Protein AF-A0A535W576-F1 (afdb_monomer_lite)

Foldseek 3Di:
DVVLLCQQCQCLPVALVSCVVVVHPTRHRVVSNVRNPVSVCLVVVVVCCVVVVPCVVCVVVLVVLLVVLVVLLVVLVVCVVVVHDPVSVVSNVVSVCSNVVSVVVNVVVVD

Secondary structure (DSSP, 8-state):
-HHHHHHHHHHHHHTHHHHHHTT-S---HHHHHHHHHHHHHHHHHHHHHHHH--GGGGHHHHHHHHHHHHHHHHHHHHHHHTT--THHHHHHHHHHHHHHHHHHHHHHT--

Radius of gyration: 15.4 Å; chains: 1; bounding box: 32×33×36 Å

pLDDT: mean 87.5, std 8.1, range [42.75, 97.5]

Sequence (111 aa):
MVAAAIFALGPLILGGQFGVLVGASGDDPFVYRQAGAATLGAAVGGILVLRSQRWSAARLPTLMAITFNGLSVIAAIVEIIRGGPPIAFLILGAAGLTTVGMGLALARKGR

Structure (mmCIF, N/CA/C/O backbone):
data_AF-A0A535W576-F1
#
_entry.id   AF-A0A535W576-F1
#
loop_
_atom_site.group_PDB
_atom_site.id
_atom_site.type_symbol
_atom_site.label_atom_id
_atom_site.label_alt_id
_atom_site.label_comp_id
_atom_site.label_asym_id
_atom_site.label_entity_id
_atom_site.label_seq_id
_atom_site.pdbx_PDB_ins_code
_atom_site.Cartn_x
_atom_site.Cartn_y
_atom_site.Cartn_z
_atom_site.occupancy
_atom_site.B_iso_or_equiv
_atom_site.auth_seq_id
_atom_site.auth_comp_id
_atom_site.auth_asym_id
_atom_site.auth_atom_id
_atom_site.pdbx_PDB_model_num
ATOM 1 N N . MET A 1 1 ? -11.647 -2.542 -2.801 1.00 63.72 1 MET A N 1
ATOM 2 C CA . MET A 1 1 ? -11.579 -3.910 -2.236 1.00 63.72 1 MET A CA 1
ATOM 3 C C . MET A 1 1 ? -11.125 -4.937 -3.260 1.00 63.72 1 MET A C 1
ATOM 5 O O . MET A 1 1 ? -10.148 -5.609 -2.982 1.00 63.72 1 MET A O 1
ATOM 9 N N . VAL A 1 2 ? -11.731 -5.005 -4.451 1.00 74.44 2 VAL A N 1
ATOM 10 C CA . VAL A 1 2 ? -11.297 -5.937 -5.516 1.00 74.44 2 VAL A CA 1
ATOM 11 C C . VAL A 1 2 ? -9.815 -5.769 -5.876 1.00 74.44 2 VAL A C 1
ATOM 13 O O . VAL A 1 2 ? -9.073 -6.741 -5.845 1.00 74.44 2 VAL A O 1
ATOM 16 N N . ALA A 1 3 ? -9.351 -4.534 -6.099 1.00 73.88 3 ALA A N 1
ATOM 17 C CA . ALA A 1 3 ? -7.932 -4.273 -6.360 1.00 73.88 3 ALA A CA 1
ATOM 18 C C . ALA A 1 3 ? -7.024 -4.764 -5.216 1.00 73.88 3 ALA A C 1
ATOM 20 O O . ALA A 1 3 ? -6.048 -5.458 -5.465 1.00 73.88 3 ALA A O 1
ATOM 21 N N . ALA A 1 4 ? -7.382 -4.487 -3.958 1.00 77.00 4 ALA A N 1
ATOM 22 C CA . ALA A 1 4 ? -6.619 -4.957 -2.802 1.00 77.00 4 ALA A CA 1
ATOM 23 C C . ALA A 1 4 ? -6.577 -6.490 -2.716 1.00 77.00 4 ALA A C 1
ATOM 25 O O . ALA A 1 4 ? -5.548 -7.033 -2.350 1.00 77.00 4 ALA A O 1
ATOM 26 N N . ALA A 1 5 ? -7.650 -7.192 -3.094 1.00 82.44 5 ALA A N 1
ATOM 27 C CA . AL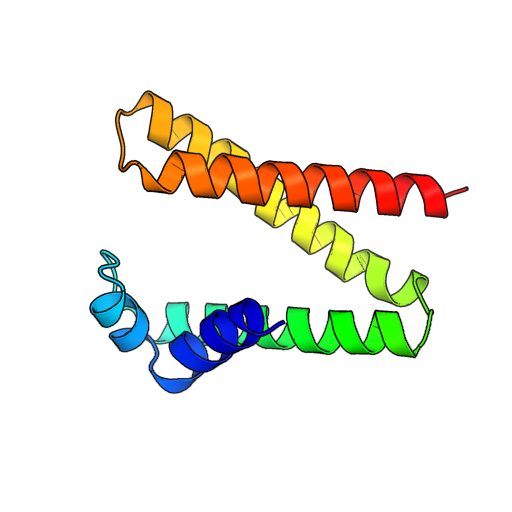A A 1 5 ? -7.653 -8.652 -3.158 1.00 82.44 5 ALA A CA 1
ATOM 28 C C . ALA A 1 5 ? -6.722 -9.182 -4.261 1.00 82.44 5 ALA A C 1
ATOM 30 O O . ALA A 1 5 ? -5.974 -10.121 -4.013 1.00 82.44 5 ALA A O 1
ATOM 31 N N . ILE A 1 6 ? -6.714 -8.554 -5.442 1.00 85.00 6 ILE A N 1
ATOM 32 C CA . ILE A 1 6 ? -5.827 -8.926 -6.557 1.00 85.00 6 ILE A CA 1
ATOM 33 C C . ILE A 1 6 ? -4.357 -8.703 -6.174 1.00 85.00 6 ILE A C 1
ATOM 35 O O . ILE A 1 6 ? -3.547 -9.620 -6.279 1.00 85.00 6 ILE A O 1
ATOM 39 N N . PHE A 1 7 ? -4.027 -7.514 -5.662 1.00 84.75 7 PHE A N 1
ATOM 40 C CA . PHE A 1 7 ? -2.667 -7.150 -5.245 1.00 84.75 7 PHE A CA 1
ATOM 41 C C . PHE A 1 7 ? -2.237 -7.776 -3.910 1.00 84.75 7 PHE A C 1
ATOM 43 O O . PHE A 1 7 ? -1.064 -7.714 -3.561 1.00 84.75 7 PHE A O 1
ATOM 50 N N . ALA A 1 8 ? -3.152 -8.400 -3.168 1.00 88.12 8 ALA A N 1
ATOM 51 C CA . ALA A 1 8 ? -2.825 -9.233 -2.017 1.00 88.12 8 ALA A CA 1
ATOM 52 C C . ALA A 1 8 ? -2.582 -10.683 -2.440 1.00 88.12 8 ALA A C 1
ATOM 54 O O . ALA A 1 8 ? -1.493 -11.215 -2.248 1.00 88.12 8 ALA A O 1
ATOM 55 N N . LEU A 1 9 ? -3.595 -11.324 -3.027 1.00 92.06 9 LEU A N 1
ATOM 56 C CA . LEU A 1 9 ? -3.590 -12.758 -3.304 1.00 92.06 9 LEU A CA 1
ATOM 57 C C . LEU A 1 9 ? -2.667 -13.124 -4.464 1.00 92.06 9 LEU A C 1
ATOM 59 O O . LEU A 1 9 ? -1.981 -14.135 -4.376 1.00 92.06 9 LEU A O 1
ATOM 63 N N . GLY A 1 10 ? -2.609 -12.301 -5.514 1.00 90.38 10 GLY A N 1
ATOM 64 C CA . GLY A 1 10 ? -1.732 -12.523 -6.664 1.00 90.38 10 GLY A CA 1
ATOM 65 C C . GLY A 1 10 ? -0.269 -12.716 -6.251 1.00 90.38 10 GLY A C 1
ATOM 66 O O . GLY A 1 10 ? 0.258 -13.814 -6.420 1.00 90.38 10 GLY A O 1
ATOM 67 N N . PRO A 1 11 ? 0.382 -11.708 -5.648 1.00 90.25 11 PRO A N 1
ATOM 68 C CA . PRO A 1 11 ? 1.777 -11.823 -5.233 1.00 90.25 11 PRO A CA 1
ATOM 69 C C . PRO A 1 11 ? 1.986 -12.753 -4.024 1.00 90.25 11 PRO A C 1
ATOM 71 O O . PRO A 1 11 ? 3.054 -13.350 -3.902 1.00 90.25 11 PRO A O 1
ATOM 74 N N . LEU A 1 12 ? 0.978 -12.962 -3.165 1.00 92.75 12 LEU A N 1
ATOM 75 C CA . LEU A 1 12 ? 1.067 -13.923 -2.057 1.00 92.75 12 LEU A CA 1
ATOM 76 C C . LEU A 1 12 ? 1.093 -15.385 -2.531 1.00 92.75 12 LEU A C 1
ATOM 78 O O . LEU A 1 12 ? 1.818 -16.201 -1.965 1.00 92.75 12 LEU A O 1
ATOM 82 N N . ILE A 1 13 ? 0.303 -15.724 -3.551 1.00 93.69 13 ILE A N 1
ATOM 83 C CA . ILE A 1 13 ? 0.181 -17.098 -4.054 1.00 93.69 13 ILE A CA 1
ATOM 84 C C . ILE A 1 13 ? 1.226 -17.365 -5.139 1.00 93.69 13 ILE A C 1
ATOM 86 O O . ILE A 1 13 ? 1.922 -18.376 -5.090 1.00 93.69 13 ILE A O 1
ATOM 90 N N . LEU A 1 14 ? 1.356 -16.451 -6.103 1.00 90.69 14 LEU A N 1
ATOM 91 C CA . LEU A 1 14 ? 2.213 -16.630 -7.277 1.00 90.69 14 LEU A CA 1
ATOM 92 C C . LEU A 1 14 ? 3.654 -16.145 -7.043 1.00 90.69 14 LEU A C 1
ATOM 94 O O . LEU A 1 14 ? 4.541 -16.446 -7.841 1.00 90.69 14 LEU A O 1
ATOM 98 N N . GLY A 1 15 ? 3.918 -15.400 -5.962 1.00 91.06 15 GLY A N 1
ATOM 99 C CA . GLY A 1 15 ? 5.245 -14.854 -5.680 1.00 91.06 15 GLY A CA 1
ATOM 100 C C . GLY A 1 15 ? 5.766 -14.014 -6.846 1.00 91.06 15 GLY A C 1
ATOM 101 O O . GLY A 1 15 ? 5.042 -13.198 -7.414 1.00 91.06 15 GLY A O 1
ATOM 102 N N . GLY A 1 16 ? 7.020 -14.251 -7.226 1.00 86.94 16 GLY A N 1
ATOM 103 C CA . GLY A 1 16 ? 7.697 -13.556 -8.318 1.00 86.94 16 GLY A CA 1
ATOM 104 C C . GLY A 1 16 ? 7.024 -13.679 -9.680 1.00 86.94 16 GLY A C 1
ATOM 105 O O . GLY A 1 16 ? 7.080 -12.747 -10.478 1.00 86.94 16 GLY A O 1
ATOM 106 N N . GLN A 1 17 ? 6.310 -14.785 -9.925 1.00 89.25 17 GLN A N 1
ATOM 107 C CA . GLN A 1 17 ? 5.575 -14.978 -11.177 1.00 89.25 17 GLN A CA 1
ATOM 108 C C . GLN A 1 17 ? 4.481 -13.926 -11.360 1.00 89.25 17 GLN A C 1
ATOM 110 O O . GLN A 1 17 ? 4.206 -13.535 -12.490 1.00 89.25 17 GLN A O 1
ATOM 115 N N . PHE A 1 18 ? 3.890 -13.420 -10.270 1.00 86.88 18 PHE A N 1
ATOM 116 C CA . PHE A 1 18 ? 2.962 -12.295 -10.360 1.00 86.88 18 PHE A CA 1
ATOM 117 C C . PHE A 1 18 ? 3.649 -11.071 -10.968 1.00 86.88 18 PHE A C 1
ATOM 119 O O . PHE A 1 18 ? 3.092 -10.451 -11.866 1.00 86.88 18 PHE A O 1
ATOM 126 N N . GLY A 1 19 ? 4.871 -10.774 -10.515 1.00 83.56 19 GLY A N 1
ATOM 127 C CA . GLY A 1 19 ? 5.722 -9.713 -11.047 1.00 83.56 19 GLY A CA 1
ATOM 128 C C . GLY A 1 19 ? 5.958 -9.839 -12.543 1.00 83.56 19 GLY A C 1
ATOM 129 O O . GLY A 1 19 ? 5.695 -8.900 -13.288 1.00 83.56 19 GLY A O 1
ATOM 130 N N . VAL A 1 20 ? 6.361 -11.028 -12.990 1.00 86.12 20 VAL A N 1
ATOM 131 C CA . VAL A 1 20 ? 6.583 -11.318 -14.413 1.00 86.12 20 VAL A CA 1
ATOM 132 C C . VAL A 1 20 ? 5.302 -11.118 -15.232 1.00 86.12 20 VAL A C 1
ATOM 134 O O . VAL A 1 20 ? 5.338 -10.468 -16.274 1.00 86.12 20 VAL A O 1
ATOM 137 N N . LEU A 1 21 ? 4.156 -11.611 -14.747 1.00 86.06 21 LEU A N 1
ATOM 138 C CA . LEU A 1 21 ? 2.864 -11.483 -15.435 1.00 86.06 21 LEU A CA 1
ATOM 139 C C . LEU A 1 21 ? 2.395 -10.029 -15.574 1.00 86.06 21 LEU A C 1
ATOM 141 O O . LEU A 1 21 ? 1.719 -9.700 -16.546 1.00 86.06 21 LEU A O 1
ATOM 145 N N . VAL A 1 22 ? 2.744 -9.163 -14.619 1.00 82.75 22 VAL A N 1
ATOM 146 C CA . VAL A 1 22 ? 2.413 -7.729 -14.668 1.00 82.75 22 VAL A CA 1
ATOM 147 C C . VAL A 1 22 ? 3.521 -6.876 -15.298 1.00 82.75 22 VAL A C 1
ATOM 149 O O . VAL A 1 22 ? 3.404 -5.652 -15.319 1.00 82.75 22 VAL A O 1
ATOM 152 N N . GLY A 1 23 ? 4.581 -7.501 -15.823 1.00 77.06 23 GLY A N 1
ATOM 153 C CA . GLY A 1 23 ? 5.686 -6.821 -16.504 1.00 77.06 23 GLY A CA 1
ATOM 154 C C . GLY A 1 23 ? 6.653 -6.080 -15.574 1.00 77.06 23 GLY A C 1
ATOM 155 O O . GLY A 1 23 ? 7.304 -5.129 -16.002 1.00 77.06 23 GLY A O 1
ATOM 156 N N . ALA A 1 24 ? 6.739 -6.473 -14.302 1.00 78.38 24 ALA A N 1
ATOM 157 C CA . ALA A 1 24 ? 7.696 -5.916 -13.353 1.00 78.38 24 ALA A CA 1
ATOM 158 C C . ALA A 1 24 ? 9.117 -6.456 -13.598 1.00 78.38 24 ALA A C 1
ATOM 160 O O . ALA A 1 24 ? 9.306 -7.600 -14.004 1.00 78.38 24 ALA A O 1
ATOM 161 N N . SER A 1 25 ? 10.130 -5.633 -13.313 1.00 72.50 25 SER A N 1
ATOM 162 C CA . SER A 1 25 ? 11.545 -5.917 -13.604 1.00 72.50 25 SER A CA 1
ATOM 163 C C . SER A 1 25 ? 12.217 -6.925 -12.664 1.00 72.50 25 SER A C 1
ATOM 165 O O . SER A 1 25 ? 13.343 -7.335 -12.931 1.00 72.50 25 SER A O 1
ATOM 167 N N . GLY A 1 26 ? 11.559 -7.311 -11.570 1.00 74.50 26 GLY A N 1
ATOM 168 C CA . GLY A 1 26 ? 12.070 -8.278 -10.600 1.00 74.50 26 GLY A CA 1
ATOM 169 C C . GLY A 1 26 ? 11.029 -9.337 -10.254 1.00 74.50 26 GLY A C 1
ATOM 170 O O . GLY A 1 26 ? 9.828 -9.052 -10.252 1.00 74.50 26 GLY A O 1
ATOM 171 N N . ASP A 1 27 ? 11.507 -10.536 -9.927 1.00 86.12 27 ASP A N 1
ATOM 172 C CA . ASP A 1 27 ? 10.718 -11.753 -9.721 1.00 86.12 27 ASP A CA 1
ATOM 173 C C . ASP A 1 27 ? 11.097 -12.501 -8.428 1.00 86.12 27 ASP A C 1
ATOM 175 O O . ASP A 1 27 ? 10.854 -13.698 -8.303 1.00 86.12 27 ASP A O 1
ATOM 179 N N . ASP A 1 28 ? 11.654 -11.804 -7.433 1.00 91.00 28 ASP A N 1
ATOM 180 C CA . ASP A 1 28 ? 12.024 -12.419 -6.154 1.00 91.00 28 ASP A CA 1
ATOM 181 C C . ASP A 1 28 ? 10.779 -12.966 -5.415 1.00 91.00 28 ASP A C 1
ATOM 183 O O . ASP A 1 28 ? 9.949 -12.194 -4.910 1.00 91.00 28 ASP A O 1
ATOM 187 N N . PRO A 1 29 ? 10.630 -14.298 -5.268 1.00 90.75 29 PRO A N 1
ATOM 188 C CA . PRO A 1 29 ? 9.428 -14.871 -4.681 1.00 90.75 29 PRO A CA 1
ATOM 189 C C . PRO A 1 29 ? 9.240 -14.557 -3.196 1.00 90.75 29 PRO A C 1
ATOM 191 O O . PRO A 1 29 ? 8.115 -14.643 -2.701 1.00 90.75 29 PRO A O 1
ATOM 194 N N . PHE A 1 30 ? 10.309 -14.254 -2.461 1.00 92.19 30 PHE A N 1
ATOM 195 C CA . PHE A 1 30 ? 10.220 -13.865 -1.059 1.00 92.19 30 PHE A CA 1
ATOM 196 C C . PHE A 1 30 ? 9.652 -12.449 -0.938 1.00 92.19 30 PHE A C 1
ATOM 198 O O . PHE A 1 30 ? 8.681 -12.240 -0.209 1.00 92.19 30 PHE A O 1
ATOM 205 N N . VAL A 1 31 ? 10.179 -11.500 -1.718 1.00 90.25 31 VAL A N 1
ATOM 206 C CA . VAL A 1 31 ? 9.716 -10.101 -1.714 1.00 90.25 31 VAL A CA 1
ATOM 207 C C . VAL A 1 31 ? 8.244 -10.004 -2.116 1.00 90.25 31 VAL A C 1
ATOM 209 O O . VAL A 1 31 ? 7.457 -9.362 -1.416 1.00 90.25 31 VAL A O 1
ATOM 212 N N . TYR A 1 32 ? 7.838 -10.687 -3.190 1.00 89.94 32 TYR A N 1
ATOM 213 C CA . TYR A 1 32 ? 6.443 -10.663 -3.639 1.00 89.94 32 TYR A CA 1
ATOM 214 C C . TYR A 1 32 ? 5.487 -11.284 -2.617 1.00 89.94 32 TYR A C 1
ATOM 216 O O . TYR A 1 32 ? 4.427 -10.717 -2.347 1.00 89.94 32 TYR A O 1
ATOM 224 N N . ARG A 1 33 ? 5.864 -12.397 -1.978 1.00 93.12 33 ARG A N 1
ATOM 225 C CA . ARG A 1 33 ? 5.012 -13.012 -0.951 1.00 93.12 33 ARG A CA 1
ATOM 226 C C . ARG A 1 33 ? 4.845 -12.124 0.273 1.00 93.12 33 ARG A C 1
ATOM 228 O O . ARG A 1 33 ? 3.728 -11.989 0.769 1.00 93.12 33 ARG A O 1
ATOM 235 N N . GLN A 1 34 ? 5.913 -11.459 0.709 1.00 92.44 34 GLN A N 1
ATOM 236 C CA . GLN A 1 34 ? 5.844 -10.487 1.799 1.00 92.44 34 GLN A CA 1
ATOM 237 C C . GLN A 1 34 ? 4.965 -9.284 1.433 1.00 92.44 34 GLN A C 1
ATOM 239 O O . GLN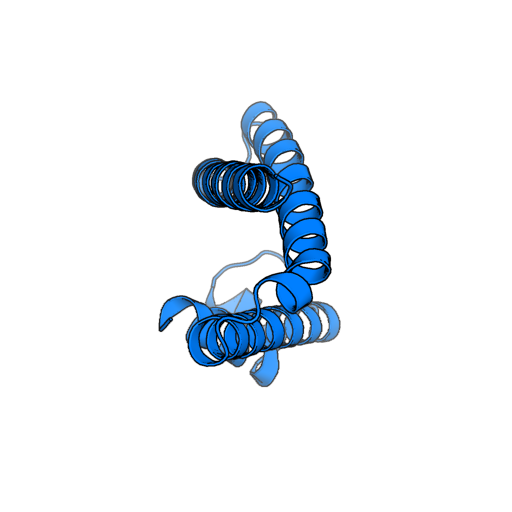 A 1 34 ? 4.129 -8.870 2.237 1.00 92.44 34 GLN A O 1
ATOM 244 N N . ALA A 1 35 ? 5.086 -8.763 0.208 1.00 88.19 35 ALA A N 1
ATOM 245 C CA . ALA A 1 35 ? 4.240 -7.676 -0.282 1.00 88.19 35 ALA A CA 1
ATOM 246 C C 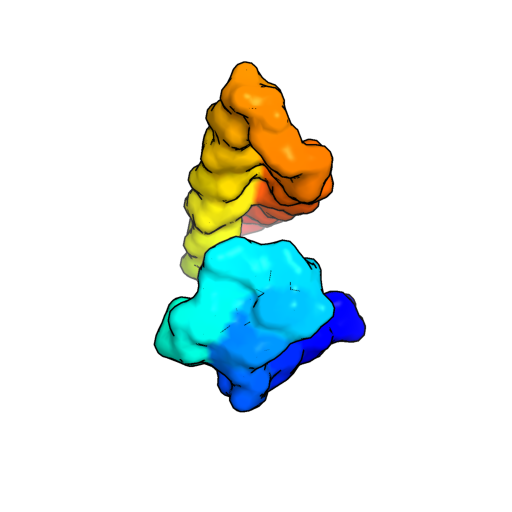. ALA A 1 35 ? 2.753 -8.078 -0.331 1.00 88.19 35 ALA A C 1
ATOM 248 O O . ALA A 1 35 ? 1.882 -7.323 0.111 1.00 88.19 35 ALA A O 1
ATOM 249 N N . GLY A 1 36 ? 2.458 -9.292 -0.803 1.00 90.06 36 GLY A N 1
ATOM 250 C CA . GLY A 1 36 ? 1.107 -9.848 -0.819 1.00 90.06 36 GLY A CA 1
ATOM 251 C C . GLY A 1 36 ? 0.526 -10.048 0.582 1.00 90.06 36 GLY A C 1
ATOM 252 O O . GLY A 1 36 ? -0.595 -9.613 0.849 1.00 90.06 36 GLY A O 1
ATOM 253 N N . ALA A 1 37 ? 1.299 -10.624 1.509 1.00 92.12 37 ALA A N 1
ATOM 254 C CA . ALA A 1 37 ? 0.890 -10.815 2.902 1.00 92.12 37 ALA A CA 1
ATOM 255 C C . ALA A 1 37 ? 0.612 -9.478 3.606 1.00 92.12 37 ALA A C 1
ATOM 257 O O . ALA A 1 37 ? -0.401 -9.338 4.294 1.00 92.12 37 ALA A O 1
ATOM 258 N N . ALA A 1 38 ? 1.468 -8.475 3.393 1.00 88.94 38 ALA A N 1
ATOM 259 C CA . ALA A 1 38 ? 1.279 -7.134 3.938 1.00 88.94 38 ALA A CA 1
ATOM 260 C C . ALA A 1 38 ? 0.005 -6.473 3.389 1.00 88.94 38 ALA A C 1
ATOM 262 O O . ALA A 1 38 ? -0.785 -5.916 4.154 1.00 88.94 38 ALA A O 1
ATOM 263 N N . THR A 1 39 ? -0.241 -6.590 2.081 1.00 89.19 39 THR A N 1
ATOM 264 C CA . THR A 1 39 ? -1.443 -6.047 1.429 1.00 89.19 39 THR A CA 1
ATOM 265 C C . THR A 1 39 ? -2.707 -6.751 1.924 1.00 89.19 39 THR A C 1
ATOM 267 O O . THR A 1 39 ? -3.710 -6.092 2.210 1.00 89.19 39 THR A O 1
ATOM 270 N N . LEU A 1 40 ? -2.655 -8.076 2.112 1.00 91.19 40 LEU A N 1
ATOM 271 C CA . LEU A 1 40 ? -3.758 -8.850 2.679 1.00 91.19 40 LEU A CA 1
ATOM 272 C C . LEU A 1 40 ? -4.051 -8.424 4.120 1.00 91.19 40 LEU A C 1
ATOM 274 O O . LEU A 1 40 ? -5.202 -8.154 4.464 1.00 91.19 40 LEU A O 1
ATOM 278 N N . GLY A 1 41 ? -3.009 -8.319 4.948 1.00 89.31 41 GLY A N 1
ATOM 279 C CA . GLY A 1 41 ? -3.118 -7.875 6.334 1.00 89.31 41 GLY A CA 1
ATOM 280 C C . GLY A 1 41 ? -3.707 -6.469 6.442 1.00 89.31 41 GLY A C 1
ATOM 281 O O . GLY A 1 41 ? -4.608 -6.242 7.248 1.00 89.31 41 GLY A O 1
ATOM 282 N N . ALA A 1 42 ? -3.278 -5.544 5.580 1.00 86.81 42 ALA A N 1
ATOM 283 C CA . ALA A 1 42 ? -3.830 -4.194 5.512 1.00 86.81 42 ALA A CA 1
ATOM 284 C C . ALA A 1 42 ? -5.310 -4.191 5.090 1.00 86.81 42 ALA A C 1
ATOM 286 O O . ALA A 1 42 ? -6.116 -3.468 5.680 1.00 86.81 42 ALA A O 1
ATOM 287 N N . ALA A 1 43 ? -5.695 -5.021 4.116 1.00 87.50 43 ALA A N 1
ATOM 288 C CA . ALA A 1 43 ? -7.081 -5.134 3.668 1.00 87.50 43 ALA A CA 1
ATOM 289 C C . ALA A 1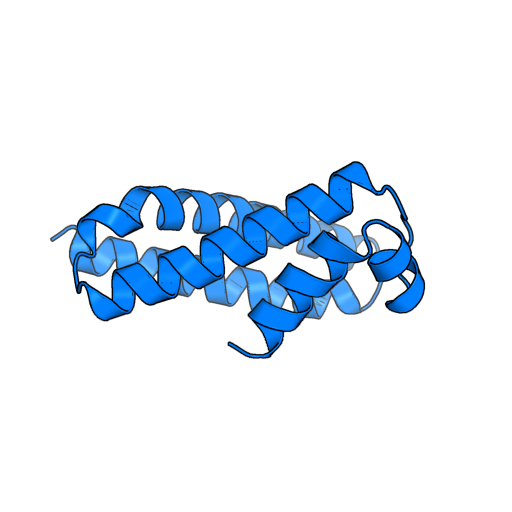 43 ? -7.995 -5.699 4.767 1.00 87.50 43 ALA A C 1
ATOM 291 O O . ALA A 1 43 ? -9.024 -5.097 5.085 1.00 87.50 43 ALA A O 1
ATOM 292 N N . VAL A 1 44 ? -7.602 -6.817 5.388 1.00 89.50 44 VAL A N 1
ATOM 293 C CA . VAL A 1 44 ? -8.351 -7.445 6.487 1.00 89.50 44 VAL A CA 1
ATOM 294 C C . VAL A 1 44 ? -8.414 -6.513 7.695 1.00 89.50 44 VAL A C 1
ATOM 296 O O . VAL A 1 44 ? -9.497 -6.278 8.229 1.00 89.50 44 VAL A O 1
ATOM 299 N N . GLY A 1 45 ? -7.285 -5.922 8.092 1.00 88.19 45 GLY A N 1
ATOM 300 C CA . GLY A 1 45 ? -7.217 -4.961 9.192 1.00 88.19 45 GLY A CA 1
ATOM 301 C C . GLY A 1 45 ? -8.113 -3.747 8.954 1.00 88.19 45 GLY A C 1
ATOM 302 O O . GLY A 1 45 ? -8.872 -3.360 9.841 1.00 88.19 45 GLY A O 1
ATOM 303 N N . GLY A 1 46 ? -8.110 -3.200 7.735 1.00 84.00 46 GLY A N 1
ATOM 304 C CA . GLY A 1 46 ? -9.005 -2.117 7.334 1.00 84.00 46 GLY A CA 1
ATOM 305 C C . GLY A 1 46 ? -10.480 -2.495 7.478 1.00 84.00 46 GLY A C 1
ATOM 306 O O . GLY A 1 46 ? -11.246 -1.748 8.085 1.00 84.00 46 GLY A O 1
ATOM 307 N N . ILE A 1 47 ? -10.880 -3.679 7.003 1.00 88.19 47 ILE A N 1
ATOM 308 C CA . ILE A 1 47 ? -12.254 -4.183 7.166 1.00 88.19 47 ILE A CA 1
ATOM 309 C C . ILE A 1 47 ? -12.614 -4.312 8.651 1.00 88.19 47 ILE A C 1
ATOM 311 O O . ILE A 1 47 ? -13.684 -3.867 9.062 1.00 88.19 47 ILE A O 1
ATOM 315 N N . LEU A 1 48 ? -11.737 -4.891 9.474 1.00 89.19 48 LEU A N 1
ATOM 316 C CA . LEU A 1 48 ? -11.992 -5.072 10.906 1.00 89.19 48 LEU A CA 1
ATOM 317 C C . LEU A 1 48 ? -12.123 -3.737 11.647 1.00 89.19 48 LEU A C 1
ATOM 319 O O . LEU A 1 48 ? -12.995 -3.599 12.507 1.00 89.19 48 LEU A O 1
ATOM 323 N N . VAL A 1 49 ? -11.319 -2.732 11.300 1.00 86.75 49 VAL A N 1
ATOM 324 C CA . VAL A 1 49 ? -11.444 -1.373 11.851 1.00 86.75 49 VAL A CA 1
ATOM 325 C C . VAL A 1 49 ? -12.779 -0.746 11.452 1.00 86.75 49 VAL A C 1
ATOM 327 O O . VAL A 1 49 ? -13.478 -0.210 12.311 1.00 86.75 49 VAL A O 1
ATOM 330 N N . LEU A 1 50 ? -13.179 -0.868 10.181 1.00 85.62 50 LEU A N 1
ATOM 331 C CA . LEU A 1 50 ? -14.467 -0.355 9.702 1.00 85.62 50 LEU A CA 1
ATOM 332 C C . LEU A 1 50 ? -15.652 -1.054 10.382 1.00 85.62 50 LEU A C 1
ATOM 334 O O . LEU A 1 50 ? -16.636 -0.399 10.717 1.00 85.62 50 LEU A O 1
ATOM 338 N N . ARG A 1 51 ? -15.565 -2.364 10.634 1.00 89.69 51 ARG A N 1
ATOM 339 C CA . ARG A 1 51 ? -16.630 -3.122 11.314 1.00 89.69 51 ARG A CA 1
ATOM 340 C C . ARG A 1 51 ? -16.689 -2.849 12.812 1.00 89.69 51 ARG A C 1
ATOM 342 O O . ARG A 1 51 ? -17.776 -2.743 13.363 1.00 89.69 51 ARG A O 1
ATOM 349 N N . SER A 1 52 ? -15.540 -2.747 13.474 1.00 88.00 52 SER A N 1
ATOM 350 C CA . SER A 1 52 ? -15.472 -2.543 14.926 1.00 88.00 52 SER A CA 1
ATOM 351 C C . SER A 1 52 ? -15.682 -1.090 15.347 1.00 88.00 52 SER A C 1
ATOM 353 O O . SER A 1 52 ? -15.930 -0.845 16.524 1.00 88.00 52 SER A O 1
ATOM 355 N N . GLN A 1 53 ? -15.525 -0.128 14.427 1.00 84.38 53 GLN A N 1
ATOM 356 C CA . GLN A 1 53 ? -15.509 1.315 14.712 1.00 84.38 53 GLN A CA 1
ATOM 357 C C . GLN A 1 53 ? -14.458 1.718 15.771 1.00 84.38 53 GLN A C 1
ATOM 359 O O . GLN A 1 53 ? -14.488 2.825 16.313 1.00 84.38 53 GLN A O 1
ATOM 364 N N . ARG A 1 54 ? -13.479 0.845 16.056 1.00 84.12 54 ARG A N 1
ATOM 365 C CA . ARG A 1 54 ? -12.404 1.071 17.033 1.00 84.12 54 ARG A CA 1
ATOM 366 C C . ARG A 1 54 ? -11.188 1.684 16.357 1.00 84.12 54 ARG A C 1
ATOM 368 O O . ARG A 1 54 ? -10.170 1.043 16.116 1.00 84.12 54 ARG A O 1
ATOM 375 N N . TRP A 1 55 ? -11.296 2.971 16.073 1.00 80.56 55 TRP A N 1
ATOM 376 C CA . TRP A 1 55 ? -10.270 3.730 15.358 1.00 80.56 55 TRP A CA 1
ATOM 377 C C . TRP A 1 55 ? -8.944 3.872 16.113 1.00 80.56 55 TRP A C 1
ATOM 379 O O . TRP A 1 55 ? -7.908 4.079 15.486 1.00 80.56 55 TRP A O 1
ATOM 389 N N . SER A 1 56 ? -8.949 3.716 17.439 1.00 82.44 56 SER A N 1
ATOM 390 C CA . SER A 1 56 ? -7.727 3.696 18.249 1.00 82.44 56 SER A CA 1
ATOM 391 C C . SER A 1 56 ? -6.793 2.545 17.862 1.00 82.44 56 SER A C 1
ATOM 393 O O . SER A 1 56 ? -5.586 2.755 17.765 1.00 82.44 56 SER A O 1
ATOM 395 N N . ALA A 1 57 ? -7.341 1.367 17.543 1.00 82.94 57 ALA A N 1
ATOM 396 C CA . ALA A 1 57 ? -6.567 0.203 17.107 1.00 82.94 57 ALA A CA 1
ATOM 397 C C . ALA A 1 57 ? -5.916 0.403 15.725 1.00 82.94 57 ALA A C 1
ATOM 399 O O . ALA A 1 57 ? -4.936 -0.258 15.395 1.00 82.94 57 ALA A O 1
ATOM 400 N N . ALA A 1 58 ? -6.422 1.349 14.928 1.00 84.94 58 ALA A N 1
ATOM 401 C CA . ALA A 1 58 ? -5.901 1.652 13.600 1.00 84.94 58 ALA A CA 1
ATOM 402 C C . ALA A 1 58 ? -4.719 2.632 13.613 1.00 84.94 58 ALA A C 1
ATOM 404 O O . ALA A 1 58 ? -4.100 2.831 12.569 1.00 84.94 58 ALA A O 1
ATOM 405 N N . ARG A 1 59 ? -4.390 3.255 14.757 1.00 86.81 59 ARG A N 1
ATOM 406 C CA . ARG A 1 59 ? -3.359 4.305 14.830 1.00 86.81 59 ARG A CA 1
ATOM 407 C C . ARG A 1 59 ? -2.002 3.838 14.315 1.00 86.81 59 ARG A C 1
ATOM 409 O O . ARG A 1 59 ? -1.435 4.489 13.444 1.00 86.81 59 ARG A O 1
ATOM 416 N N . LEU A 1 60 ? -1.500 2.718 14.834 1.00 88.12 60 LEU A N 1
ATOM 417 C CA . LEU A 1 60 ? -0.180 2.214 14.459 1.00 88.12 60 LEU A CA 1
ATOM 418 C C . LEU A 1 60 ? -0.129 1.784 12.977 1.00 88.12 60 LEU A C 1
ATOM 420 O O . LEU A 1 60 ? 0.743 2.286 12.270 1.00 88.12 60 LEU A O 1
ATOM 424 N N . PRO A 1 61 ? -1.089 0.992 12.450 1.00 87.31 61 PRO A N 1
ATOM 425 C CA . PRO A 1 61 ? -1.169 0.721 11.012 1.00 87.31 61 PRO A CA 1
ATOM 426 C C . PRO A 1 61 ? -1.257 1.984 10.143 1.00 87.31 61 PRO A C 1
ATOM 428 O O . PRO A 1 61 ? -0.640 2.046 9.084 1.00 87.31 61 PRO A O 1
ATOM 431 N N . THR A 1 62 ? -1.986 3.010 10.596 1.00 88.50 62 THR A N 1
ATOM 432 C CA . THR A 1 62 ? -2.114 4.289 9.875 1.00 88.50 62 THR A CA 1
ATOM 433 C C . THR A 1 62 ? -0.773 5.015 9.803 1.00 88.50 62 THR 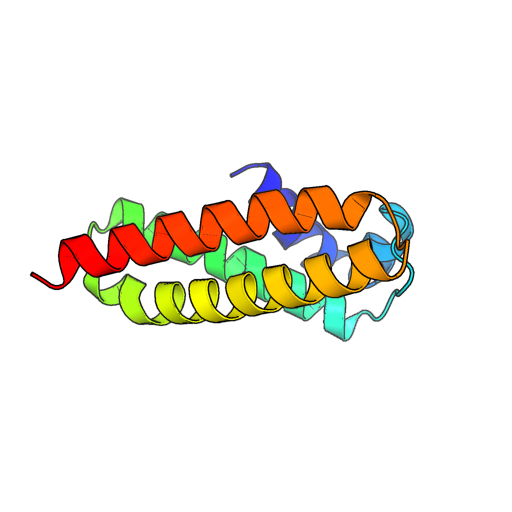A C 1
ATOM 435 O O . THR A 1 62 ? -0.398 5.492 8.737 1.00 88.50 62 THR A O 1
ATOM 438 N N . LEU A 1 63 ? -0.017 5.062 10.905 1.00 90.19 63 LEU A N 1
ATOM 439 C CA . LEU A 1 63 ? 1.326 5.647 10.918 1.00 90.19 63 LEU A CA 1
ATOM 440 C C . LEU A 1 63 ? 2.274 4.897 9.980 1.00 90.19 63 LEU A C 1
ATOM 442 O O . LEU A 1 63 ? 2.970 5.531 9.195 1.00 90.19 63 LEU A O 1
ATOM 446 N N . MET A 1 64 ? 2.256 3.561 10.002 1.00 88.88 64 MET A N 1
ATOM 447 C CA . MET A 1 64 ? 3.067 2.756 9.082 1.00 88.88 64 MET A CA 1
ATOM 448 C C . MET A 1 64 ? 2.715 3.041 7.618 1.00 88.88 64 MET A C 1
ATOM 450 O O . MET A 1 64 ? 3.610 3.200 6.791 1.00 88.88 64 MET A O 1
ATOM 454 N N . ALA A 1 65 ? 1.424 3.158 7.304 1.00 88.69 65 ALA A N 1
ATOM 455 C CA . ALA A 1 65 ? 0.964 3.479 5.961 1.00 88.69 65 ALA A CA 1
ATOM 456 C C . ALA A 1 65 ? 1.377 4.895 5.526 1.00 88.69 65 ALA A C 1
ATOM 458 O O . ALA A 1 65 ? 1.824 5.060 4.392 1.00 88.69 65 ALA A O 1
ATOM 459 N N . ILE A 1 66 ? 1.289 5.896 6.408 1.00 92.50 66 ILE A N 1
ATOM 460 C CA . ILE A 1 66 ? 1.780 7.258 6.140 1.00 92.50 66 ILE A CA 1
ATOM 461 C C . ILE A 1 66 ? 3.285 7.234 5.861 1.00 92.50 66 ILE A C 1
ATOM 463 O O . ILE A 1 66 ? 3.720 7.811 4.870 1.00 92.50 66 ILE A O 1
ATOM 467 N N . THR A 1 67 ? 4.075 6.542 6.688 1.00 93.75 67 THR A N 1
ATOM 468 C CA . THR A 1 67 ? 5.529 6.438 6.501 1.00 93.75 67 THR A CA 1
ATOM 469 C C . THR A 1 67 ? 5.873 5.783 5.167 1.00 93.75 67 THR A C 1
ATOM 471 O O . THR A 1 67 ? 6.661 6.331 4.400 1.00 93.75 67 THR A O 1
ATOM 474 N N . PHE A 1 68 ? 5.258 4.638 4.858 1.00 90.44 68 PHE A N 1
ATOM 475 C CA . PHE A 1 68 ? 5.506 3.922 3.608 1.00 90.44 68 PHE A CA 1
ATOM 476 C C . PHE A 1 68 ? 5.135 4.768 2.387 1.00 90.44 68 PHE A C 1
ATOM 478 O O . PHE A 1 68 ? 5.971 4.977 1.512 1.00 90.44 68 PHE A O 1
ATOM 485 N N . ASN A 1 69 ? 3.915 5.314 2.352 1.00 93.19 69 ASN A N 1
ATOM 486 C CA . ASN A 1 69 ? 3.460 6.112 1.215 1.00 93.19 69 ASN A CA 1
ATOM 487 C C . ASN A 1 69 ? 4.239 7.432 1.092 1.00 93.19 69 ASN A C 1
ATOM 489 O O . ASN A 1 69 ? 4.535 7.851 -0.023 1.00 93.19 69 ASN A O 1
ATOM 493 N N . GLY A 1 70 ? 4.640 8.056 2.202 1.00 95.12 70 GLY A N 1
ATOM 494 C CA . GLY A 1 70 ? 5.494 9.245 2.186 1.00 95.12 70 GLY A CA 1
ATOM 495 C C . GLY A 1 70 ? 6.857 8.969 1.546 1.00 95.12 70 GLY A C 1
ATOM 496 O O . GLY A 1 70 ? 7.306 9.733 0.693 1.00 95.12 70 GLY A O 1
ATOM 497 N N . LEU A 1 71 ? 7.482 7.835 1.876 1.00 95.69 71 LEU A N 1
ATOM 498 C CA . LEU A 1 71 ? 8.710 7.394 1.209 1.00 95.69 71 LEU A CA 1
ATOM 499 C C . LEU A 1 71 ? 8.471 7.058 -0.270 1.00 95.69 71 LEU A C 1
ATOM 501 O O . LEU A 1 71 ? 9.298 7.408 -1.110 1.00 95.69 71 LEU A O 1
ATOM 505 N N . SER A 1 72 ? 7.333 6.445 -0.617 1.00 92.50 72 SER A N 1
ATOM 506 C CA . SER A 1 72 ? 6.964 6.186 -2.016 1.00 92.50 72 SER A CA 1
ATOM 507 C C . SER A 1 72 ? 6.787 7.470 -2.829 1.00 92.50 72 SER A C 1
ATOM 509 O O . SER A 1 72 ? 7.191 7.502 -3.987 1.00 92.50 72 SER A O 1
ATOM 511 N N . VAL A 1 73 ? 6.237 8.538 -2.239 1.00 97.00 73 VAL A N 1
ATOM 512 C CA . VAL A 1 73 ? 6.143 9.863 -2.878 1.00 97.00 73 VAL A CA 1
ATOM 513 C C . VAL A 1 73 ? 7.535 10.399 -3.204 1.00 97.00 73 VAL A C 1
ATOM 515 O O . VAL A 1 73 ? 7.775 10.816 -4.335 1.00 97.00 73 VAL A O 1
ATOM 518 N N . ILE A 1 74 ? 8.466 10.343 -2.246 1.00 97.12 74 ILE A N 1
ATOM 519 C CA . ILE A 1 74 ? 9.851 10.792 -2.456 1.00 97.12 74 ILE A CA 1
ATOM 520 C C . ILE A 1 74 ? 10.511 9.973 -3.573 1.00 97.12 74 ILE A C 1
ATOM 522 O O . ILE A 1 74 ? 11.079 10.547 -4.500 1.00 97.12 74 ILE A O 1
ATOM 526 N N . ALA A 1 75 ? 10.394 8.643 -3.521 1.00 93.31 75 ALA A N 1
ATOM 527 C CA . ALA A 1 75 ? 10.952 7.755 -4.536 1.00 93.31 75 ALA A CA 1
ATOM 528 C C . ALA A 1 75 ? 10.374 8.035 -5.934 1.00 93.31 75 ALA A C 1
ATOM 530 O O . ALA A 1 75 ? 11.126 8.129 -6.900 1.00 93.31 75 ALA A O 1
ATOM 531 N N . ALA A 1 76 ? 9.058 8.238 -6.040 1.00 93.62 76 ALA A N 1
ATOM 532 C CA . ALA A 1 76 ? 8.397 8.546 -7.304 1.00 93.62 76 ALA A CA 1
ATOM 533 C C . ALA A 1 76 ? 8.850 9.892 -7.889 1.00 93.62 76 ALA A C 1
ATOM 535 O O . ALA A 1 76 ? 9.085 9.977 -9.091 1.00 93.62 76 ALA A O 1
ATOM 536 N N . ILE A 1 77 ? 9.026 10.928 -7.060 1.00 97.00 77 ILE A N 1
ATOM 537 C CA . ILE A 1 77 ? 9.561 12.227 -7.505 1.00 97.00 77 ILE A CA 1
ATOM 538 C C . ILE A 1 77 ? 10.973 12.058 -8.071 1.00 97.00 77 ILE A C 1
ATOM 540 O O . ILE A 1 77 ? 11.260 12.554 -9.160 1.00 97.00 77 ILE A O 1
ATOM 544 N N . VAL A 1 78 ? 11.845 11.337 -7.358 1.00 97.00 78 VAL A N 1
ATOM 545 C CA . VAL A 1 78 ? 13.215 11.067 -7.817 1.00 97.00 78 VAL A CA 1
ATOM 546 C C . VAL A 1 78 ? 13.207 10.329 -9.157 1.00 97.00 78 VAL A C 1
ATOM 548 O O . VAL A 1 78 ? 13.964 10.691 -10.054 1.00 97.00 78 VAL A O 1
ATOM 551 N N . GLU A 1 79 ? 12.334 9.336 -9.316 1.00 93.94 79 GLU A N 1
ATOM 552 C CA . GLU A 1 79 ? 12.220 8.552 -10.547 1.00 93.94 79 GLU A CA 1
ATOM 553 C C . GLU A 1 79 ? 11.700 9.387 -11.729 1.00 93.94 79 GLU A C 1
ATOM 555 O O . GLU A 1 79 ? 12.240 9.304 -12.830 1.00 93.94 79 GLU A O 1
ATOM 560 N N . ILE A 1 80 ? 10.716 10.264 -11.499 1.00 95.25 80 ILE A N 1
ATOM 561 C CA . ILE A 1 80 ? 10.197 11.192 -12.518 1.00 95.25 80 ILE A CA 1
ATOM 562 C C . ILE A 1 80 ? 11.295 12.147 -12.993 1.00 95.25 80 ILE A C 1
ATOM 564 O O . ILE A 1 80 ? 11.464 12.340 -14.195 1.00 95.25 80 ILE A O 1
ATOM 568 N N . ILE A 1 81 ? 12.072 12.718 -12.067 1.00 97.50 81 ILE A N 1
ATOM 569 C CA . ILE A 1 81 ? 13.177 13.634 -12.398 1.00 97.50 81 ILE A CA 1
ATOM 570 C C . ILE A 1 81 ? 14.250 12.926 -13.236 1.00 97.50 81 ILE A C 1
ATOM 572 O O . ILE A 1 81 ? 14.859 13.542 -14.108 1.00 97.50 81 ILE A O 1
ATOM 576 N N . ARG A 1 82 ? 14.463 11.626 -13.007 1.00 96.06 82 ARG A N 1
ATOM 577 C CA . ARG A 1 82 ? 15.396 10.793 -13.781 1.00 96.06 82 ARG A CA 1
ATOM 578 C C . ARG A 1 82 ? 14.869 10.386 -15.161 1.00 96.06 82 ARG A C 1
ATOM 580 O O . ARG A 1 82 ? 15.599 9.732 -15.899 1.00 96.06 82 ARG A O 1
ATOM 587 N N . GLY A 1 83 ? 13.638 10.757 -15.520 1.00 92.25 83 GLY A N 1
ATOM 588 C CA . GLY A 1 83 ? 13.001 10.316 -16.762 1.00 92.25 83 GLY A CA 1
ATOM 589 C C . GLY A 1 83 ? 12.597 8.839 -16.736 1.00 92.25 83 GLY A C 1
ATOM 590 O O . GLY A 1 83 ? 12.576 8.192 -17.781 1.00 92.25 83 GLY A O 1
ATOM 591 N N . GLY A 1 84 ? 12.323 8.299 -15.544 1.00 84.50 84 GLY A N 1
ATOM 592 C CA . GLY A 1 84 ? 11.904 6.919 -15.345 1.00 84.50 84 GLY A CA 1
ATOM 593 C C . GLY A 1 84 ? 10.508 6.610 -15.909 1.00 84.50 84 GLY A C 1
ATOM 594 O O . GLY A 1 84 ? 9.859 7.450 -16.541 1.00 84.50 84 GLY A O 1
ATOM 595 N N . PRO A 1 85 ? 10.017 5.380 -15.709 1.00 86.69 85 PRO A N 1
ATOM 596 C CA . PRO A 1 85 ? 8.813 4.898 -16.371 1.00 86.69 85 PRO A CA 1
ATOM 597 C C . PRO A 1 85 ? 7.548 5.683 -15.960 1.00 86.69 85 PRO A C 1
ATOM 599 O O . PRO A 1 85 ? 7.424 6.100 -14.804 1.00 86.69 85 PRO A O 1
ATOM 602 N N . PRO A 1 86 ? 6.533 5.797 -16.846 1.00 87.62 86 PRO A N 1
ATOM 603 C CA . PRO A 1 86 ? 5.305 6.559 -16.579 1.00 87.62 86 PRO A CA 1
ATOM 604 C C . PRO A 1 86 ? 4.519 6.114 -15.335 1.00 87.62 86 PRO A C 1
ATOM 606 O O . PRO A 1 86 ? 3.750 6.891 -14.769 1.00 87.62 86 PRO A O 1
ATOM 609 N N . ILE A 1 87 ? 4.720 4.874 -14.874 1.00 84.88 87 ILE A N 1
ATOM 610 C CA . ILE A 1 87 ? 4.104 4.347 -13.649 1.00 84.88 87 ILE A CA 1
ATOM 611 C C . ILE A 1 87 ? 4.459 5.176 -12.403 1.00 84.88 87 ILE A C 1
ATOM 613 O O . ILE A 1 87 ? 3.669 5.226 -11.461 1.00 84.88 87 ILE A O 1
ATOM 617 N N . ALA A 1 88 ? 5.587 5.894 -12.411 1.00 89.19 88 ALA A N 1
ATOM 618 C CA . ALA A 1 88 ? 5.981 6.775 -11.317 1.00 89.19 88 ALA A CA 1
ATOM 619 C C . ALA A 1 88 ? 4.950 7.893 -11.057 1.00 89.19 88 ALA A C 1
ATOM 621 O O . ALA A 1 88 ? 4.701 8.231 -9.901 1.00 89.19 88 ALA A O 1
ATOM 622 N N . PHE A 1 89 ? 4.263 8.404 -12.088 1.00 91.00 89 PHE A N 1
ATOM 623 C CA . PHE A 1 89 ? 3.185 9.391 -11.915 1.00 91.00 89 PHE A CA 1
ATOM 624 C C . PHE A 1 89 ? 1.958 8.801 -11.208 1.00 91.00 89 PHE A C 1
ATOM 626 O O . PHE A 1 89 ? 1.343 9.461 -10.368 1.00 91.00 89 PHE A O 1
ATOM 633 N N . LEU A 1 90 ? 1.620 7.543 -11.510 1.00 89.25 90 LEU A N 1
ATOM 634 C CA . LEU A 1 90 ? 0.527 6.833 -10.840 1.00 89.25 90 LEU A CA 1
ATOM 635 C C . LEU A 1 90 ? 0.859 6.584 -9.367 1.00 89.25 90 LEU A C 1
ATOM 637 O O . LEU A 1 90 ? 0.015 6.818 -8.502 1.00 89.25 90 LEU A O 1
ATOM 641 N N . ILE A 1 91 ? 2.095 6.161 -9.082 1.00 90.12 91 ILE A N 1
ATOM 642 C CA . ILE A 1 91 ? 2.584 5.970 -7.712 1.00 90.12 91 ILE A CA 1
ATOM 643 C C . ILE A 1 91 ? 2.536 7.295 -6.952 1.00 90.12 91 ILE A C 1
ATOM 645 O O . ILE A 1 91 ? 2.006 7.329 -5.844 1.00 90.12 91 ILE A O 1
ATOM 649 N N . LEU A 1 92 ? 3.015 8.389 -7.551 1.00 95.31 92 LEU A N 1
ATOM 650 C CA . LEU A 1 92 ? 2.996 9.715 -6.937 1.00 95.31 92 LEU A CA 1
ATOM 651 C C . LEU A 1 92 ? 1.575 10.136 -6.536 1.00 95.31 92 LEU A C 1
ATOM 653 O O . LEU A 1 92 ? 1.350 10.537 -5.394 1.00 95.31 92 LEU A O 1
ATOM 657 N N . GLY A 1 93 ? 0.610 10.007 -7.452 1.00 94.44 93 GLY A N 1
ATOM 658 C CA . GLY A 1 93 ? -0.787 10.353 -7.189 1.00 94.44 93 GLY A CA 1
ATOM 659 C C . GLY A 1 93 ? -1.423 9.475 -6.107 1.00 94.44 93 GLY A C 1
ATOM 660 O O . GLY A 1 93 ? -2.008 9.990 -5.152 1.00 94.44 93 GLY A O 1
ATOM 661 N N . ALA A 1 94 ? -1.278 8.151 -6.219 1.00 90.50 94 ALA A N 1
ATOM 662 C CA . ALA A 1 94 ? -1.873 7.202 -5.279 1.00 90.50 94 ALA A CA 1
ATOM 663 C C . ALA A 1 94 ? -1.262 7.310 -3.872 1.00 90.50 94 ALA A C 1
ATOM 665 O O . ALA A 1 94 ? -1.993 7.390 -2.877 1.00 90.50 94 ALA A O 1
ATOM 666 N N . ALA A 1 95 ? 0.069 7.353 -3.779 1.00 92.31 95 ALA A N 1
ATOM 667 C CA . ALA A 1 95 ? 0.780 7.463 -2.512 1.00 92.31 95 ALA A CA 1
ATOM 668 C C . ALA A 1 95 ? 0.563 8.837 -1.868 1.00 92.31 95 ALA A C 1
ATOM 670 O O . ALA A 1 95 ? 0.315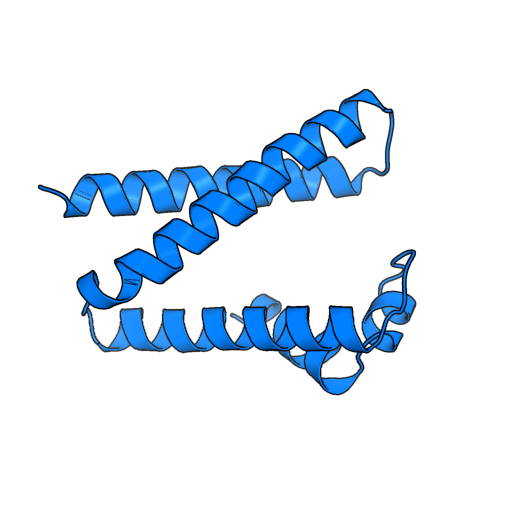 8.916 -0.664 1.00 92.31 95 ALA A O 1
ATOM 671 N N . GLY A 1 96 ? 0.565 9.917 -2.657 1.00 94.06 96 GLY A N 1
ATOM 672 C CA . GLY A 1 96 ? 0.281 11.267 -2.172 1.00 94.06 96 GLY A CA 1
ATOM 673 C C . GLY A 1 96 ? -1.121 11.378 -1.575 1.00 94.06 96 GLY A C 1
ATOM 674 O O . GLY A 1 96 ? -1.271 11.794 -0.424 1.00 94.06 96 GLY A O 1
ATOM 675 N N . LEU A 1 97 ? -2.142 10.919 -2.307 1.00 93.75 97 LEU A N 1
ATOM 676 C CA . LEU A 1 97 ? -3.528 10.925 -1.832 1.00 93.75 97 LEU A CA 1
ATOM 677 C C . LEU A 1 97 ? -3.688 10.113 -0.541 1.00 93.75 97 LEU A C 1
ATOM 679 O O . LEU A 1 97 ? -4.321 10.575 0.409 1.00 93.75 97 LEU A O 1
ATOM 683 N N . THR A 1 98 ? -3.090 8.921 -0.491 1.00 90.19 98 THR A N 1
ATOM 684 C CA . THR A 1 98 ? -3.159 8.041 0.682 1.00 90.19 98 THR A CA 1
ATOM 685 C C . THR A 1 98 ? -2.475 8.677 1.893 1.00 90.19 98 THR A C 1
ATOM 687 O O . THR A 1 98 ? -3.058 8.711 2.976 1.00 90.19 98 THR A O 1
ATOM 690 N N . THR A 1 99 ? -1.281 9.248 1.704 1.00 93.31 99 THR A N 1
ATOM 691 C CA . THR A 1 99 ? -0.509 9.922 2.761 1.00 93.31 99 THR A CA 1
ATOM 692 C C . THR A 1 99 ? -1.288 11.092 3.353 1.00 93.31 99 THR A C 1
ATOM 694 O O . THR A 1 99 ? -1.478 11.163 4.568 1.00 93.31 99 THR A O 1
ATOM 697 N N . VAL A 1 100 ? -1.793 11.988 2.498 1.00 94.12 100 VAL A N 1
ATOM 698 C CA . VAL A 1 100 ? -2.553 13.169 2.928 1.00 94.12 100 VAL A CA 1
ATOM 699 C C . VAL A 1 100 ? -3.863 12.754 3.594 1.00 94.12 100 VAL A C 1
ATOM 701 O O . VAL A 1 100 ? -4.173 13.223 4.689 1.00 94.12 100 VAL A O 1
ATOM 704 N N . GLY A 1 101 ? -4.618 11.840 2.980 1.00 90.75 101 GLY A N 1
ATOM 705 C CA . GLY A 1 101 ? -5.901 11.377 3.507 1.00 90.75 101 GLY A CA 1
ATOM 706 C C . GLY A 1 101 ? -5.771 10.742 4.893 1.00 90.75 101 GLY A C 1
ATOM 707 O O . GLY A 1 101 ? -6.518 11.092 5.810 1.00 90.75 101 GLY A O 1
ATOM 708 N N . MET A 1 102 ? -4.788 9.857 5.074 1.00 88.62 102 MET A N 1
ATOM 709 C CA . MET A 1 102 ? -4.518 9.221 6.365 1.00 88.62 102 MET A CA 1
ATOM 710 C C . MET A 1 102 ? -3.984 10.210 7.403 1.00 88.62 102 MET A C 1
ATOM 712 O O . MET A 1 102 ? -4.415 10.165 8.556 1.00 88.62 102 MET A O 1
ATOM 716 N N . GLY A 1 103 ? -3.109 11.140 7.006 1.00 90.25 103 GLY A N 1
ATOM 717 C CA . GLY A 1 103 ? -2.604 12.193 7.889 1.00 90.25 103 GLY A CA 1
ATOM 718 C C . GLY A 1 103 ? -3.723 13.088 8.427 1.00 90.25 103 GLY A C 1
ATOM 719 O O . GLY A 1 103 ? -3.823 13.308 9.635 1.00 90.25 103 GLY A O 1
ATOM 720 N N . LEU A 1 104 ? -4.632 13.530 7.552 1.00 90.19 104 LEU A N 1
ATOM 721 C CA . LEU A 1 104 ? -5.805 14.316 7.941 1.00 90.19 104 LEU A CA 1
ATOM 722 C C . LEU A 1 104 ? -6.757 13.522 8.845 1.00 90.19 104 LEU A C 1
ATOM 724 O O . LEU A 1 104 ? -7.265 14.060 9.831 1.00 90.19 104 LEU A O 1
ATOM 728 N N . ALA A 1 105 ? -6.996 12.244 8.538 1.00 84.44 105 ALA A N 1
ATOM 729 C CA . ALA A 1 105 ? -7.840 11.378 9.358 1.00 84.44 105 ALA A CA 1
ATOM 730 C C . ALA A 1 105 ? -7.266 11.186 10.772 1.00 84.44 105 ALA A C 1
ATOM 732 O O . ALA A 1 105 ? -8.017 11.216 11.751 1.00 84.44 105 ALA A O 1
ATOM 733 N N . LEU A 1 106 ? -5.943 11.041 10.887 1.00 85.94 106 LEU A N 1
ATOM 734 C CA . LEU A 1 106 ? -5.251 10.915 12.165 1.00 85.94 106 LEU A CA 1
ATOM 735 C C . LEU A 1 106 ? -5.304 12.222 12.972 1.00 85.94 106 LEU A C 1
ATOM 737 O O . LEU A 1 106 ? -5.609 12.188 14.164 1.00 85.94 106 LEU A O 1
ATOM 741 N N . ALA A 1 107 ? -5.084 13.370 12.322 1.00 85.69 107 ALA A N 1
ATOM 742 C CA . ALA A 1 107 ? -5.123 14.687 12.960 1.00 85.69 107 ALA A CA 1
ATOM 743 C C . ALA A 1 107 ? -6.517 15.047 13.508 1.00 85.69 107 ALA A C 1
ATOM 745 O O . ALA A 1 107 ? -6.629 15.621 14.589 1.00 85.69 107 ALA A O 1
ATOM 746 N N . ARG A 1 108 ? -7.592 14.669 12.802 1.00 81.00 108 ARG A N 1
ATOM 747 C CA . ARG A 1 108 ? -8.982 14.934 13.224 1.00 81.00 108 ARG A CA 1
ATOM 748 C C . ARG A 1 108 ? -9.431 14.128 14.448 1.00 81.00 108 ARG A C 1
ATOM 750 O O . ARG A 1 108 ? -10.339 14.569 15.135 1.00 81.00 108 ARG A O 1
ATOM 757 N N . LYS A 1 109 ? -8.825 12.965 14.708 1.00 65.38 109 LYS A N 1
ATOM 758 C CA . LYS A 1 109 ? -9.151 12.070 15.842 1.00 65.38 109 LYS A CA 1
ATOM 759 C C . LYS A 1 109 ? -8.176 12.165 17.019 1.00 65.38 109 LYS A C 1
ATOM 761 O O . LYS A 1 109 ? -8.303 11.413 17.980 1.00 65.38 109 LYS A O 1
ATOM 766 N N . GLY A 1 110 ? -7.157 13.017 16.912 1.00 52.62 110 GLY A N 1
ATOM 767 C CA . GLY A 1 110 ? -6.230 13.339 18.000 1.00 52.62 110 GLY A CA 1
ATOM 768 C C . GLY A 1 110 ? -6.679 14.508 18.884 1.00 52.62 110 GLY A C 1
ATOM 769 O O . GLY A 1 110 ? -5.908 14.902 19.753 1.00 52.62 110 GLY A O 1
ATOM 770 N N . ARG A 1 111 ? -7.875 15.058 18.646 1.00 42.75 111 ARG A N 1
ATOM 771 C CA . ARG A 1 111 ? -8.575 16.050 19.476 1.00 42.75 111 ARG A CA 1
ATOM 772 C C . ARG A 1 111 ? -9.826 15.395 20.043 1.00 42.75 111 ARG A C 1
ATOM 774 O O . ARG A 1 111 ? -10.229 15.813 21.143 1.00 42.75 111 ARG A O 1
#